Protein AF-A0A8J2RY04-F1 (afdb_monomer_lite)

Sequence (88 aa):
MEEISYLVSKSIAKVIRFSTNEEMKLSC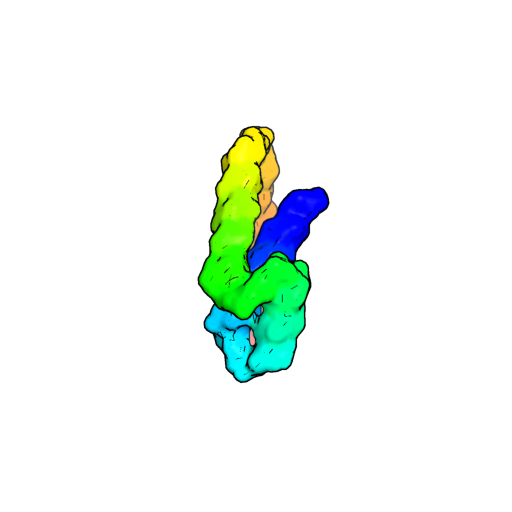LKLLNVNNSLEAEKVFQQQLIEWKKQPMEKSYLKSQLTAQKRKVDCELSKIITNDLENWE

Secondary structure (DSSP, 8-state):
-HHHHHHHHHHHHHHHHH-S-HHHHHHHHHHTT-SSHHHHHHHHHHHHHHHHHS-----HHHHHHHHHHHHHHHHHHHHHHHHHHTT-

Organism: NCBI:txid27404

Structure (mmCIF, N/CA/C/O backbone):
data_AF-A0A8J2RY04-F1
#
_entry.id   AF-A0A8J2RY04-F1
#
loop_
_atom_site.group_PDB
_atom_site.id
_atom_site.type_symbol
_atom_site.label_atom_id
_atom_site.label_alt_id
_atom_site.label_comp_id
_atom_site.label_asym_id
_atom_site.label_entity_id
_atom_site.label_seq_id
_atom_site.pdbx_PDB_ins_code
_atom_site.Cartn_x
_atom_site.Cartn_y
_atom_site.Cartn_z
_atom_site.occupancy
_atom_site.B_iso_or_equiv
_atom_site.auth_seq_id
_atom_site.auth_comp_id
_atom_site.auth_asym_id
_atom_site.auth_atom_id
_atom_site.pdbx_PDB_model_num
ATOM 1 N N . MET A 1 1 ? 4.454 -9.663 -12.772 1.00 53.94 1 MET A N 1
ATOM 2 C CA . MET A 1 1 ? 4.044 -10.068 -11.405 1.00 53.94 1 MET A CA 1
ATOM 3 C C . MET A 1 1 ? 4.357 -8.976 -10.371 1.00 53.94 1 MET A C 1
ATOM 5 O O . MET A 1 1 ? 3.556 -8.758 -9.474 1.00 53.94 1 MET A O 1
ATOM 9 N N . GLU A 1 2 ? 5.459 -8.231 -10.523 1.00 57.03 2 GLU A N 1
ATOM 10 C CA . GLU A 1 2 ? 5.924 -7.207 -9.563 1.00 57.03 2 GLU A CA 1
ATOM 11 C C . GLU A 1 2 ? 5.049 -5.938 -9.484 1.00 57.03 2 GLU A C 1
ATOM 13 O O . GLU A 1 2 ? 4.906 -5.354 -8.413 1.00 57.03 2 GLU A O 1
ATOM 18 N N . GLU A 1 3 ? 4.374 -5.554 -10.572 1.00 70.75 3 GLU A N 1
ATOM 19 C CA . GLU A 1 3 ? 3.434 -4.418 -10.584 1.00 70.75 3 GLU A CA 1
ATOM 20 C C . GLU A 1 3 ? 2.208 -4.647 -9.679 1.00 70.75 3 GLU A C 1
ATOM 22 O O . GLU A 1 3 ? 1.747 -3.728 -9.000 1.00 70.75 3 GLU A O 1
ATOM 27 N N . ILE A 1 4 ? 1.720 -5.892 -9.597 1.00 75.56 4 ILE A N 1
ATOM 28 C CA . ILE A 1 4 ? 0.588 -6.260 -8.733 1.00 75.56 4 ILE A CA 1
ATOM 29 C C . ILE A 1 4 ? 0.985 -6.119 -7.262 1.00 75.56 4 ILE A C 1
ATOM 31 O O . ILE A 1 4 ? 0.232 -5.538 -6.486 1.00 75.56 4 ILE A O 1
ATOM 35 N N . SER A 1 5 ? 2.183 -6.580 -6.888 1.00 76.50 5 SER A N 1
ATOM 36 C CA . SER A 1 5 ? 2.694 -6.468 -5.514 1.00 76.50 5 SER A CA 1
ATOM 37 C C . SER A 1 5 ? 2.759 -5.005 -5.053 1.00 76.50 5 SER A C 1
ATOM 39 O O . SER A 1 5 ? 2.234 -4.657 -3.996 1.00 76.50 5 SER A O 1
ATOM 41 N N . TYR A 1 6 ? 3.282 -4.110 -5.902 1.00 80.19 6 TYR A N 1
ATOM 42 C CA . TYR A 1 6 ? 3.310 -2.669 -5.632 1.00 80.19 6 TYR A CA 1
ATOM 43 C C . TYR A 1 6 ? 1.908 -2.074 -5.418 1.00 80.19 6 TYR A C 1
ATOM 45 O O . TYR A 1 6 ? 1.679 -1.330 -4.458 1.00 80.19 6 TYR A O 1
ATOM 53 N N . LEU A 1 7 ? 0.958 -2.390 -6.305 1.00 81.25 7 LEU A N 1
ATOM 54 C CA . LEU A 1 7 ? -0.409 -1.871 -6.225 1.00 81.25 7 LEU A CA 1
ATOM 55 C C . LEU A 1 7 ? -1.153 -2.389 -4.991 1.00 81.25 7 LEU A C 1
ATOM 57 O O . LEU A 1 7 ? -1.878 -1.622 -4.350 1.00 81.25 7 LEU A O 1
ATOM 61 N N . VAL A 1 8 ? -0.943 -3.657 -4.634 1.00 84.94 8 VAL A N 1
ATOM 62 C CA . VAL A 1 8 ? -1.518 -4.279 -3.437 1.00 84.94 8 VAL A CA 1
ATOM 63 C C . VAL A 1 8 ? -0.979 -3.594 -2.185 1.00 84.94 8 VAL A C 1
ATOM 65 O O . VAL A 1 8 ? -1.769 -3.054 -1.411 1.00 84.94 8 VAL A O 1
ATOM 68 N N . SER A 1 9 ? 0.340 -3.489 -2.020 1.00 81.88 9 SER A N 1
ATOM 69 C CA . SER A 1 9 ? 0.939 -2.845 -0.843 1.00 81.88 9 SER A CA 1
ATOM 70 C C . SER A 1 9 ? 0.559 -1.373 -0.705 1.00 81.88 9 SER A C 1
ATOM 72 O O . SER A 1 9 ? 0.253 -0.909 0.394 1.00 81.88 9 SER A O 1
ATOM 74 N N . LYS A 1 10 ? 0.492 -0.634 -1.821 1.00 84.44 10 LYS A N 1
ATOM 75 C CA . LYS A 1 10 ? 0.008 0.755 -1.843 1.00 84.44 10 LYS A CA 1
ATOM 76 C C . LYS A 1 10 ? -1.432 0.866 -1.353 1.00 84.44 10 LYS A C 1
ATOM 78 O O . LYS A 1 10 ? -1.770 1.791 -0.614 1.00 84.44 10 LYS A O 1
ATOM 83 N N . SER A 1 11 ? -2.287 -0.045 -1.808 1.00 86.38 11 SER A N 1
ATOM 84 C CA . SER A 1 11 ? -3.703 -0.063 -1.443 1.00 86.38 11 SER A CA 1
ATOM 85 C C . SER A 1 11 ? -3.875 -0.410 0.034 1.00 86.38 11 SER A C 1
ATOM 87 O O . SER A 1 11 ? -4.594 0.295 0.738 1.00 86.38 11 SER A O 1
ATOM 89 N N . ILE A 1 12 ? -3.140 -1.407 0.534 1.00 88.94 12 ILE A N 1
ATOM 90 C CA . ILE A 1 12 ? -3.175 -1.804 1.946 1.00 88.94 12 ILE A CA 1
ATOM 91 C C . ILE A 1 12 ? -2.678 -0.668 2.855 1.00 88.94 12 ILE A C 1
ATOM 93 O O . ILE A 1 12 ? -3.350 -0.328 3.829 1.00 88.94 12 ILE A O 1
ATOM 97 N N . ALA A 1 13 ? -1.564 -0.010 2.514 1.00 84.62 13 ALA A N 1
ATOM 98 C CA . ALA A 1 13 ? -1.050 1.126 3.284 1.00 84.62 13 ALA A CA 1
ATOM 99 C C . ALA A 1 13 ? -2.063 2.287 3.362 1.00 84.62 13 ALA A C 1
ATOM 101 O O . ALA A 1 13 ? -2.257 2.883 4.423 1.00 84.62 13 ALA A O 1
ATOM 102 N N . LYS A 1 14 ? -2.778 2.576 2.263 1.00 86.56 14 LYS A N 1
ATOM 103 C CA . LYS A 1 14 ? -3.860 3.576 2.255 1.00 86.56 14 LYS A CA 1
ATOM 104 C C . LYS A 1 14 ? -5.028 3.188 3.159 1.00 86.56 14 LYS A C 1
ATOM 106 O O . LYS A 1 14 ? -5.538 4.053 3.867 1.00 86.56 14 LYS A O 1
ATOM 111 N N . VAL A 1 15 ? -5.440 1.920 3.151 1.00 89.12 15 VAL A N 1
ATOM 112 C CA . VAL A 1 15 ? -6.512 1.429 4.032 1.00 89.12 15 VAL A CA 1
ATOM 113 C C . VAL A 1 15 ? -6.111 1.594 5.497 1.00 89.12 15 VAL A C 1
ATOM 115 O O . VAL A 1 15 ? -6.873 2.165 6.270 1.00 89.12 15 VAL A O 1
ATOM 118 N N . ILE A 1 16 ? -4.892 1.195 5.868 1.00 89.44 16 ILE A N 1
ATOM 119 C CA . ILE A 1 16 ? -4.385 1.344 7.242 1.00 89.44 16 ILE A CA 1
ATOM 120 C C . ILE A 1 16 ? -4.393 2.814 7.684 1.00 89.44 16 ILE A C 1
ATOM 122 O O . ILE A 1 16 ? -4.733 3.119 8.827 1.00 89.44 16 ILE A O 1
ATOM 126 N N . ARG A 1 17 ? -4.039 3.733 6.778 1.00 86.31 17 ARG A N 1
ATOM 127 C CA . ARG A 1 17 ? -3.905 5.161 7.079 1.00 86.31 17 ARG A CA 1
ATOM 128 C C . ARG A 1 17 ? -5.232 5.914 7.164 1.00 86.31 17 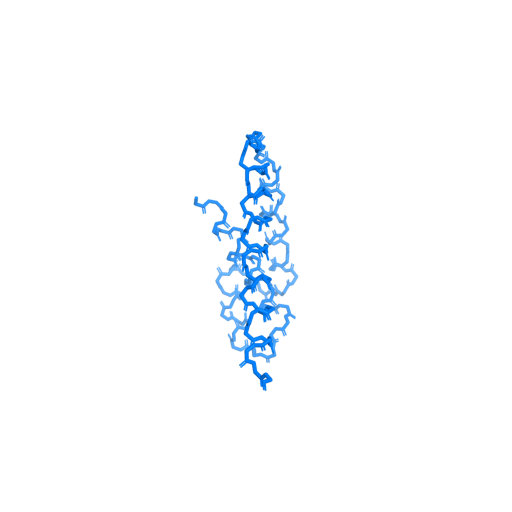ARG A C 1
ATOM 130 O O . ARG A 1 17 ? -5.364 6.781 8.022 1.00 86.31 17 ARG A O 1
ATOM 137 N N . PHE A 1 18 ? -6.177 5.631 6.270 1.00 89.62 18 PHE A N 1
ATOM 138 C CA . PHE A 1 18 ? -7.368 6.473 6.085 1.00 89.62 18 PHE A CA 1
ATOM 139 C C . PHE A 1 18 ? -8.689 5.796 6.440 1.00 89.62 18 PHE A C 1
ATOM 141 O O . PHE A 1 18 ? -9.697 6.489 6.555 1.00 89.62 18 PHE A O 1
ATOM 148 N N . SER A 1 19 ? -8.718 4.471 6.602 1.00 90.38 19 SER A N 1
ATOM 149 C CA . SER A 1 19 ? -9.950 3.785 6.987 1.00 90.38 19 SER A CA 1
ATOM 150 C C . SER A 1 19 ? -10.435 4.280 8.353 1.00 90.38 19 SER A C 1
ATOM 152 O O . SER A 1 19 ? -9.647 4.550 9.256 1.00 90.38 19 SER A O 1
ATOM 154 N N . THR A 1 20 ? -11.744 4.382 8.528 1.00 91.38 20 THR A N 1
ATOM 155 C CA . THR A 1 20 ? -12.378 4.552 9.844 1.00 91.38 20 THR A CA 1
ATOM 156 C C . THR A 1 20 ? -12.815 3.210 10.435 1.00 91.38 20 THR A C 1
ATOM 158 O O . THR A 1 20 ? -13.161 3.136 11.609 1.00 91.38 20 THR A O 1
ATOM 161 N N . ASN A 1 21 ? -12.763 2.137 9.638 1.00 94.44 21 ASN A N 1
ATOM 162 C CA . ASN A 1 21 ? -13.037 0.774 10.069 1.00 94.44 21 ASN A CA 1
ATOM 163 C C . ASN A 1 21 ? -11.767 0.151 10.679 1.00 94.44 21 ASN A C 1
ATOM 165 O O . ASN A 1 21 ? -10.826 -0.199 9.957 1.00 94.44 21 ASN A O 1
ATOM 169 N N . GLU A 1 22 ? -11.759 0.014 12.007 1.00 90.81 22 GLU A N 1
ATOM 170 C CA . GLU A 1 22 ? -10.644 -0.538 12.790 1.00 90.81 22 GLU A CA 1
ATOM 171 C C . GLU A 1 22 ? -10.405 -2.037 12.546 1.00 90.81 22 GLU A C 1
ATOM 173 O O . GLU A 1 22 ? -9.260 -2.486 12.519 1.00 90.81 22 GLU A O 1
ATOM 178 N N . GLU A 1 23 ? -11.450 -2.821 12.275 1.00 94.06 23 GLU A N 1
ATOM 179 C CA . GLU A 1 23 ? -11.312 -4.245 11.940 1.00 94.06 23 GLU A CA 1
ATOM 180 C C . GLU A 1 23 ? -10.580 -4.435 10.604 1.00 94.06 23 GLU A C 1
ATOM 182 O O . GLU A 1 23 ? -9.685 -5.279 10.468 1.00 94.06 23 GLU A O 1
ATOM 187 N N . MET A 1 24 ? -10.905 -3.588 9.625 1.00 92.12 24 MET A N 1
ATOM 188 C CA . MET A 1 24 ? -10.233 -3.575 8.330 1.00 92.12 24 MET A CA 1
ATOM 189 C C . MET A 1 24 ? -8.772 -3.131 8.469 1.00 92.12 24 MET A C 1
ATOM 191 O O . MET A 1 24 ? -7.891 -3.739 7.861 1.00 92.12 24 MET A O 1
ATOM 195 N N . LYS A 1 25 ? -8.483 -2.132 9.318 1.00 92.50 25 LYS A N 1
ATOM 196 C CA . LYS A 1 25 ? -7.099 -1.742 9.633 1.00 92.50 25 LYS A CA 1
ATOM 197 C C . LYS A 1 25 ? -6.313 -2.896 10.236 1.00 92.50 25 LYS A C 1
ATOM 199 O O . LYS A 1 25 ? -5.227 -3.191 9.750 1.00 92.50 25 LYS A O 1
ATOM 204 N N . LEU A 1 26 ? -6.855 -3.561 11.256 1.00 91.81 26 LEU A N 1
ATOM 205 C CA . LEU A 1 26 ? -6.204 -4.695 11.916 1.00 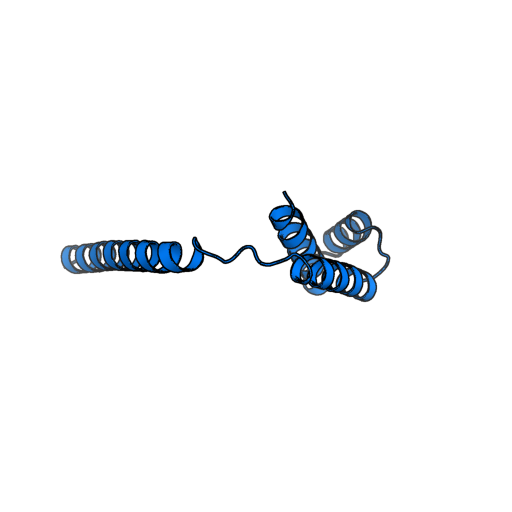91.81 26 LEU A CA 1
ATOM 206 C C . LEU A 1 26 ? -5.943 -5.845 10.941 1.00 91.81 26 LEU A C 1
ATOM 208 O O . LEU A 1 26 ? -4.861 -6.428 10.951 1.00 91.81 26 LEU A O 1
ATOM 212 N N . SER A 1 27 ? -6.900 -6.140 10.061 1.00 93.88 27 SER A N 1
ATOM 213 C CA . SER A 1 27 ? -6.730 -7.137 9.000 1.00 93.88 27 SER A CA 1
ATOM 214 C C . SER A 1 27 ? -5.598 -6.762 8.039 1.00 93.88 27 SER A C 1
ATOM 216 O O . SER A 1 27 ? -4.748 -7.590 7.721 1.00 93.88 27 SER A O 1
ATOM 218 N N . CYS A 1 28 ? -5.529 -5.496 7.627 1.00 92.00 28 CYS A N 1
ATOM 219 C CA . CYS A 1 28 ? -4.467 -4.983 6.766 1.00 92.00 28 CYS A CA 1
ATOM 220 C C . CYS A 1 28 ? -3.084 -4.960 7.441 1.00 92.00 28 CYS A C 1
ATOM 222 O O . CYS A 1 28 ? -2.088 -5.282 6.795 1.00 92.00 28 CYS A O 1
ATOM 224 N N . LEU A 1 29 ? -3.016 -4.624 8.732 1.00 91.50 29 LEU A N 1
ATOM 225 C CA . LEU A 1 29 ? -1.792 -4.692 9.536 1.00 91.50 29 LEU A CA 1
ATOM 226 C C . LEU A 1 29 ? -1.269 -6.135 9.617 1.00 91.50 29 LEU A C 1
ATOM 228 O O . LEU A 1 29 ? -0.089 -6.373 9.368 1.00 91.50 29 LEU A O 1
ATOM 232 N N . LYS A 1 30 ? -2.159 -7.112 9.848 1.00 93.00 30 LYS A N 1
ATOM 233 C CA . LYS A 1 30 ? -1.818 -8.546 9.828 1.00 93.00 30 LYS A CA 1
ATOM 234 C C . LYS A 1 30 ? -1.329 -9.013 8.457 1.00 93.00 30 LYS A C 1
ATOM 236 O O . LYS A 1 30 ? -0.352 -9.749 8.393 1.00 93.00 30 LYS A O 1
ATOM 241 N N . LEU A 1 31 ? -1.964 -8.569 7.369 1.00 89.38 31 LEU A N 1
ATOM 242 C CA . LEU A 1 31 ? -1.552 -8.912 5.999 1.00 89.38 31 LEU A CA 1
ATOM 243 C C . LEU A 1 31 ? -0.143 -8.412 5.660 1.00 89.38 31 LEU A C 1
ATOM 245 O O . LEU A 1 31 ? 0.598 -9.106 4.971 1.00 89.38 31 LEU A O 1
ATOM 249 N N . LEU A 1 32 ? 0.233 -7.227 6.149 1.00 85.38 32 LEU A N 1
ATOM 250 C CA . LEU A 1 32 ? 1.592 -6.692 6.002 1.00 85.38 32 LEU A CA 1
ATOM 251 C C . LEU A 1 32 ? 2.560 -7.188 7.085 1.00 85.38 32 LEU A C 1
ATOM 253 O O . LEU A 1 32 ? 3.741 -6.860 7.019 1.00 85.38 32 LEU A O 1
ATOM 257 N N . ASN A 1 33 ? 2.078 -7.974 8.053 1.00 90.12 33 ASN A N 1
ATOM 258 C CA . ASN A 1 33 ? 2.828 -8.438 9.216 1.00 90.12 33 ASN A CA 1
ATOM 259 C C . ASN A 1 33 ? 3.512 -7.289 9.990 1.00 90.12 33 ASN A C 1
ATOM 261 O O . ASN A 1 33 ? 4.699 -7.349 10.308 1.00 90.12 33 ASN A O 1
ATOM 265 N N . VAL A 1 34 ? 2.756 -6.221 10.260 1.00 89.31 34 VAL A N 1
ATOM 266 C CA . VAL A 1 34 ? 3.211 -5.009 10.964 1.00 89.31 34 VAL A CA 1
ATOM 267 C C . VAL A 1 34 ? 2.246 -4.635 12.084 1.00 89.31 34 VAL A C 1
ATOM 269 O O . VAL A 1 34 ? 1.071 -4.995 12.053 1.00 89.31 34 VAL A O 1
ATOM 272 N N . ASN A 1 35 ? 2.721 -3.873 13.066 1.00 90.50 35 ASN A N 1
ATOM 273 C CA . ASN A 1 35 ? 1.951 -3.579 14.279 1.00 90.50 35 ASN A CA 1
ATOM 274 C C . ASN A 1 35 ? 1.246 -2.220 14.250 1.00 90.50 35 ASN A C 1
ATOM 276 O O . ASN A 1 35 ? 0.346 -1.968 15.048 1.00 90.50 35 ASN A O 1
ATOM 280 N N . ASN A 1 36 ? 1.664 -1.313 13.367 1.00 88.38 36 ASN A N 1
ATOM 281 C CA . ASN A 1 36 ? 1.125 0.042 13.305 1.00 88.38 36 ASN A CA 1
ATOM 282 C C . ASN A 1 36 ? 1.226 0.645 11.895 1.00 88.38 36 ASN A C 1
ATOM 284 O O . ASN A 1 36 ? 1.899 0.129 11.001 1.00 88.38 36 ASN A O 1
ATOM 288 N N . SER A 1 37 ? 0.544 1.775 11.705 1.00 85.00 37 SER A N 1
ATOM 289 C CA . SER A 1 37 ? 0.501 2.501 10.432 1.00 85.00 37 SER A CA 1
ATOM 290 C C . SER A 1 37 ? 1.865 3.022 9.976 1.00 85.00 37 SER A C 1
ATOM 292 O O . SER A 1 37 ? 2.123 3.081 8.776 1.00 85.00 37 SER A O 1
ATOM 294 N N . LEU A 1 38 ? 2.757 3.360 10.911 1.00 88.44 38 LEU A N 1
ATOM 295 C CA . LEU A 1 38 ? 4.102 3.836 10.598 1.00 88.44 38 LEU A CA 1
ATOM 296 C C . LEU A 1 38 ? 4.967 2.720 9.996 1.00 88.44 38 LEU A C 1
ATOM 298 O O . LEU A 1 38 ? 5.681 2.950 9.023 1.00 88.44 38 LEU A O 1
ATOM 302 N N . GLU A 1 39 ? 4.898 1.511 10.549 1.00 88.06 39 GLU A N 1
ATOM 303 C CA . GLU A 1 39 ? 5.567 0.326 10.006 1.00 88.06 39 GLU A CA 1
ATOM 304 C C . GLU A 1 39 ? 5.012 -0.055 8.632 1.00 88.06 39 GLU A C 1
ATOM 306 O O . GLU A 1 39 ? 5.790 -0.309 7.715 1.00 88.06 39 GLU A O 1
ATOM 311 N N . ALA A 1 40 ? 3.689 -0.001 8.451 1.00 87.06 40 ALA A N 1
ATOM 312 C CA . ALA A 1 40 ? 3.062 -0.233 7.150 1.00 87.06 40 ALA A CA 1
ATOM 313 C C . ALA A 1 40 ? 3.566 0.749 6.075 1.00 87.06 40 ALA A C 1
ATOM 315 O O . ALA A 1 40 ? 3.889 0.347 4.956 1.00 87.06 40 ALA A O 1
ATOM 316 N N . GLU A 1 41 ? 3.679 2.037 6.419 1.00 84.75 41 GLU A N 1
ATOM 317 C CA . GLU A 1 41 ? 4.211 3.064 5.518 1.00 84.75 41 GLU A CA 1
ATOM 318 C C . GLU A 1 41 ? 5.696 2.801 5.202 1.00 84.75 41 GLU A C 1
ATOM 320 O O . GLU A 1 41 ? 6.095 2.901 4.044 1.00 84.75 41 GLU A O 1
ATOM 325 N N . LYS A 1 42 ? 6.512 2.377 6.180 1.00 88.06 42 LYS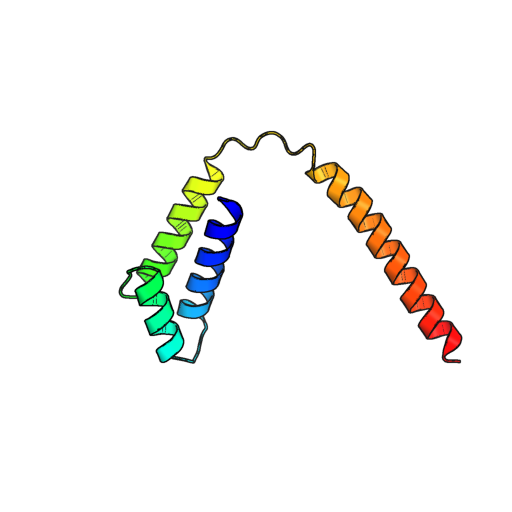 A N 1
ATOM 326 C CA . LYS A 1 42 ? 7.918 1.991 5.941 1.00 88.06 42 LYS A CA 1
ATOM 327 C C . LYS A 1 42 ? 8.042 0.818 4.969 1.00 88.06 42 LYS A C 1
ATOM 329 O O . LYS A 1 42 ? 8.845 0.901 4.041 1.00 88.06 42 LYS A O 1
ATOM 334 N N . VAL A 1 43 ? 7.239 -0.234 5.148 1.00 85.81 43 VAL A N 1
ATOM 335 C CA . VAL A 1 43 ? 7.213 -1.401 4.247 1.00 85.81 43 VAL A CA 1
ATOM 336 C C . VAL A 1 43 ? 6.867 -0.968 2.823 1.00 85.81 43 VAL A C 1
ATOM 338 O O . VAL A 1 43 ? 7.569 -1.325 1.877 1.00 85.81 43 VAL A O 1
ATOM 341 N N . PHE A 1 44 ? 5.842 -0.128 2.664 1.00 85.56 44 PHE A N 1
ATOM 342 C CA . PHE A 1 44 ? 5.470 0.409 1.358 1.00 85.56 44 PHE A CA 1
ATOM 343 C C . PHE A 1 44 ? 6.595 1.243 0.718 1.00 85.56 44 PHE A C 1
ATOM 345 O O . PHE A 1 44 ? 6.899 1.071 -0.465 1.00 85.56 44 PHE A O 1
ATOM 352 N N . GLN A 1 45 ? 7.244 2.127 1.481 1.00 84.50 45 GLN A N 1
ATOM 353 C CA . GLN A 1 45 ? 8.349 2.950 0.976 1.00 84.50 45 GLN A CA 1
ATOM 354 C C . GLN A 1 45 ? 9.560 2.101 0.572 1.00 84.50 45 GLN A C 1
ATOM 356 O O . GLN A 1 45 ? 10.174 2.367 -0.462 1.00 84.50 45 GLN A O 1
ATOM 361 N N . GLN A 1 46 ? 9.888 1.058 1.337 1.00 86.69 46 GLN A N 1
ATOM 362 C CA . GLN A 1 46 ? 10.977 0.141 1.006 1.00 86.69 46 GLN A CA 1
ATOM 363 C C . GLN A 1 46 ? 10.706 -0.602 -0.309 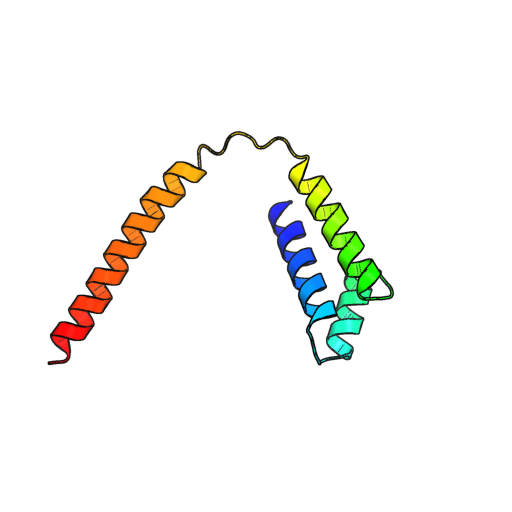1.00 86.69 46 GLN A C 1
ATOM 365 O O . GLN A 1 46 ? 11.550 -0.587 -1.205 1.00 86.69 46 GLN A O 1
ATOM 370 N N . GLN A 1 47 ? 9.498 -1.143 -0.474 1.00 83.12 47 GLN A N 1
ATOM 371 C CA . GLN A 1 47 ? 9.080 -1.795 -1.718 1.00 83.12 47 GLN A CA 1
ATOM 372 C C . GLN A 1 47 ? 9.078 -0.827 -2.909 1.00 83.12 47 GLN A C 1
ATOM 374 O O . GLN A 1 47 ? 9.472 -1.194 -4.014 1.00 83.12 47 GLN A O 1
ATOM 379 N N . LEU A 1 48 ? 8.693 0.438 -2.701 1.00 81.00 48 LEU A N 1
ATOM 380 C CA . LEU A 1 48 ? 8.763 1.472 -3.737 1.00 81.00 48 LEU A CA 1
ATOM 381 C C . LEU A 1 48 ? 10.211 1.752 -4.173 1.00 81.00 48 LEU A C 1
ATOM 383 O O . LEU A 1 48 ? 10.462 1.964 -5.360 1.00 81.00 48 LEU A O 1
ATOM 387 N N . ILE A 1 49 ? 11.156 1.786 -3.232 1.00 85.00 49 ILE A N 1
ATOM 388 C CA . ILE A 1 49 ? 12.583 1.979 -3.526 1.00 85.00 49 ILE A CA 1
ATOM 389 C C . ILE A 1 49 ? 13.127 0.787 -4.315 1.00 85.00 49 ILE A C 1
ATOM 391 O O . ILE A 1 49 ? 13.824 0.990 -5.306 1.00 85.00 49 ILE A O 1
ATOM 395 N N . GLU A 1 50 ? 12.804 -0.438 -3.902 1.00 82.38 50 GLU A N 1
ATOM 396 C CA . GLU A 1 50 ? 13.205 -1.665 -4.599 1.00 82.38 50 GLU A CA 1
ATOM 397 C C . GLU A 1 50 ? 12.655 -1.708 -6.024 1.00 82.38 50 GLU A C 1
ATOM 399 O O . GLU A 1 50 ? 13.405 -1.957 -6.966 1.00 82.38 50 GLU A O 1
ATOM 404 N N . TRP A 1 51 ? 11.389 -1.338 -6.205 1.00 75.81 51 TRP A N 1
ATOM 405 C CA . TRP A 1 51 ? 10.778 -1.256 -7.526 1.00 75.81 51 TRP A CA 1
ATOM 406 C C . TRP A 1 51 ? 11.462 -0.215 -8.423 1.00 75.81 51 TRP A C 1
ATOM 408 O O . TRP A 1 51 ? 11.742 -0.474 -9.589 1.00 75.81 51 TRP A O 1
ATOM 418 N N . LYS A 1 52 ? 11.817 0.955 -7.877 1.00 77.75 52 LYS A N 1
ATOM 419 C CA . LYS A 1 52 ? 12.543 2.000 -8.623 1.00 77.75 52 LYS A CA 1
ATOM 420 C C . LYS A 1 52 ? 13.983 1.625 -8.982 1.00 77.75 52 LYS A C 1
ATOM 422 O O . LYS A 1 52 ? 14.544 2.244 -9.883 1.00 77.75 52 LYS A O 1
ATOM 427 N N . LYS A 1 53 ? 14.597 0.679 -8.265 1.00 80.31 53 LYS A N 1
ATOM 428 C CA . LYS A 1 53 ? 15.950 0.178 -8.559 1.00 80.31 53 LYS A CA 1
ATOM 429 C C . LYS A 1 53 ? 15.970 -0.791 -9.735 1.00 80.31 53 LYS A C 1
ATOM 431 O O . LYS A 1 53 ? 17.049 -1.042 -10.268 1.00 80.31 53 LYS A O 1
ATOM 436 N N . GLN A 1 54 ? 14.821 -1.330 -10.140 1.00 65.75 54 GLN A N 1
ATOM 437 C CA . GLN A 1 54 ? 14.771 -2.153 -11.336 1.00 65.75 54 GLN A CA 1
ATOM 438 C C . GLN A 1 54 ? 15.148 -1.298 -12.550 1.00 65.75 54 GLN A C 1
ATOM 440 O O . GLN A 1 54 ? 14.642 -0.177 -12.685 1.00 65.75 54 GLN A O 1
ATOM 445 N N . PRO A 1 55 ? 16.063 -1.775 -13.415 1.00 59.31 55 PRO A N 1
ATOM 446 C CA . PRO A 1 55 ? 16.407 -1.051 -14.623 1.00 59.31 55 PRO A CA 1
ATOM 447 C C . PRO A 1 55 ? 15.113 -0.834 -15.403 1.00 59.31 55 PRO A C 1
ATOM 449 O O . PRO A 1 55 ? 14.450 -1.794 -15.786 1.00 59.31 55 PRO A O 1
ATOM 452 N N . MET A 1 56 ? 14.731 0.432 -15.602 1.00 54.81 56 MET A N 1
ATOM 453 C CA . MET A 1 56 ? 13.687 0.774 -16.560 1.00 54.81 56 MET A CA 1
ATOM 454 C C . MET A 1 56 ? 14.177 0.294 -17.924 1.00 54.81 56 MET A C 1
ATOM 456 O O . MET A 1 56 ? 14.885 1.024 -18.623 1.00 54.81 56 MET A O 1
ATOM 460 N N . GLU A 1 57 ? 13.824 -0.931 -18.311 1.00 55.88 57 GLU A N 1
ATOM 461 C CA . GLU A 1 57 ? 13.844 -1.310 -19.712 1.00 55.88 57 GLU A CA 1
ATOM 462 C C . GLU A 1 57 ? 13.020 -0.255 -20.437 1.00 55.88 57 GLU A C 1
ATOM 464 O O . GLU A 1 57 ? 11.849 -0.003 -20.134 1.00 55.88 57 GLU A O 1
ATOM 469 N N . LYS A 1 58 ? 13.727 0.493 -21.285 1.00 48.41 58 LYS A N 1
ATOM 470 C CA . LYS A 1 58 ? 13.256 1.736 -21.873 1.00 48.41 58 LYS A CA 1
ATOM 471 C C . LYS A 1 58 ? 11.875 1.514 -22.460 1.00 48.41 58 LYS A C 1
ATOM 473 O O . LYS A 1 58 ? 11.664 0.689 -23.343 1.00 48.41 58 LYS A O 1
ATOM 478 N N . SER A 1 59 ? 10.957 2.310 -21.941 1.00 45.66 59 SER A N 1
ATOM 479 C CA . SER A 1 59 ? 9.540 2.315 -22.219 1.00 45.66 59 SER A CA 1
ATOM 480 C C . SER A 1 59 ? 9.220 2.641 -23.685 1.00 45.66 59 SER A C 1
ATOM 482 O O . SER A 1 59 ? 8.712 3.721 -23.991 1.00 45.66 59 SER A O 1
ATOM 484 N N . TYR A 1 60 ? 9.452 1.708 -24.603 1.00 47.72 60 TYR A N 1
ATOM 485 C CA . TYR A 1 60 ? 8.883 1.775 -25.954 1.00 47.72 60 TYR A CA 1
ATOM 486 C C . TYR A 1 60 ? 7.340 1.805 -25.913 1.00 47.72 60 TYR A C 1
ATOM 488 O O . TYR A 1 60 ? 6.698 2.369 -26.792 1.00 47.72 60 TYR A O 1
ATOM 496 N N . LEU A 1 61 ? 6.740 1.308 -24.826 1.00 49.34 61 LEU A N 1
ATOM 497 C CA . LEU A 1 61 ? 5.293 1.301 -24.589 1.00 49.34 61 LEU A CA 1
ATOM 498 C C . LEU A 1 61 ? 4.705 2.651 -24.139 1.00 49.34 61 LEU A C 1
ATOM 500 O O . LEU A 1 61 ? 3.516 2.900 -24.337 1.00 49.34 61 LEU A O 1
ATOM 504 N N . LYS A 1 62 ? 5.501 3.563 -23.562 1.00 50.25 62 LYS A N 1
ATOM 505 C CA . LYS A 1 62 ? 4.965 4.819 -22.996 1.00 50.25 62 LYS A CA 1
ATOM 506 C C . LYS A 1 62 ? 4.574 5.834 -24.078 1.00 50.25 62 LYS A C 1
ATOM 508 O O . LYS A 1 62 ? 3.654 6.624 -23.864 1.00 50.25 62 LYS A O 1
ATOM 513 N N . SER A 1 63 ? 5.212 5.795 -25.253 1.00 51.25 63 SER A N 1
ATOM 514 C CA . SER A 1 63 ? 4.817 6.654 -26.380 1.00 51.25 63 SER A CA 1
ATOM 515 C C . SER A 1 63 ? 3.599 6.104 -27.137 1.00 51.25 63 SER A C 1
ATOM 517 O O . SER A 1 63 ? 2.752 6.889 -27.557 1.00 51.25 63 SER A O 1
ATOM 519 N N . GLN A 1 64 ? 3.421 4.779 -27.220 1.00 51.62 64 GLN A N 1
ATOM 520 C CA . GLN A 1 64 ? 2.235 4.179 -27.849 1.00 51.62 64 GLN A CA 1
ATOM 521 C C . GLN A 1 64 ? 0.964 4.352 -27.005 1.00 51.62 64 GLN A C 1
ATOM 523 O O . GLN A 1 64 ? -0.090 4.688 -27.550 1.00 51.62 64 GLN A O 1
ATOM 528 N N . LEU A 1 65 ? 1.070 4.242 -25.674 1.00 52.88 65 LEU A N 1
ATOM 529 C CA . LEU A 1 65 ? -0.060 4.459 -24.762 1.00 52.88 65 LEU A CA 1
ATOM 530 C C . LEU A 1 65 ? -0.623 5.887 -24.843 1.00 52.88 65 LEU A C 1
ATOM 532 O O . LEU A 1 65 ? -1.830 6.080 -24.722 1.00 52.88 65 LEU A O 1
ATOM 536 N N . THR A 1 66 ? 0.212 6.900 -25.104 1.00 57.22 66 THR A N 1
ATOM 537 C CA . THR A 1 66 ? -0.269 8.291 -25.241 1.00 57.22 66 THR A CA 1
ATOM 538 C C . THR A 1 66 ? -0.959 8.573 -26.575 1.00 57.22 66 THR A C 1
ATOM 540 O O . THR A 1 66 ? -1.788 9.480 -26.636 1.00 57.22 66 THR A O 1
ATOM 543 N N . ALA A 1 67 ? -0.648 7.831 -27.641 1.00 60.22 67 ALA A N 1
ATOM 544 C CA . ALA A 1 67 ? -1.346 7.946 -28.923 1.00 60.22 67 ALA A CA 1
ATOM 545 C C . ALA A 1 67 ? -2.700 7.218 -28.890 1.00 60.22 67 ALA A C 1
ATOM 547 O O . ALA A 1 67 ? -3.710 7.783 -29.305 1.00 60.22 67 ALA A O 1
ATOM 548 N N . GLN A 1 68 ? -2.737 6.007 -28.323 1.00 59.81 68 GLN A N 1
ATOM 549 C CA . GLN A 1 68 ? -3.981 5.251 -28.150 1.00 59.81 68 GLN A CA 1
ATOM 550 C C . GLN A 1 68 ? -4.943 5.948 -27.187 1.00 59.81 68 GLN A C 1
ATOM 552 O O . GLN A 1 68 ? -6.112 6.103 -27.522 1.00 59.81 68 GLN A O 1
ATOM 557 N N . LYS A 1 69 ? -4.453 6.457 -26.048 1.00 65.44 69 LYS A N 1
ATOM 558 C CA . LYS A 1 69 ? -5.285 7.223 -25.113 1.00 65.44 69 LYS A CA 1
ATOM 559 C C . LYS A 1 69 ? -5.895 8.462 -25.774 1.00 65.44 69 LYS A C 1
ATOM 561 O O . LYS A 1 69 ? -7.094 8.665 -25.670 1.00 65.44 69 LYS A O 1
ATOM 566 N N . ARG A 1 70 ? -5.104 9.240 -26.528 1.00 62.34 70 ARG A N 1
ATOM 567 C CA . ARG A 1 70 ? -5.617 10.410 -27.266 1.00 62.34 70 ARG A CA 1
ATOM 568 C C . ARG A 1 70 ? -6.691 10.041 -28.293 1.00 62.34 70 ARG A C 1
ATOM 570 O O . ARG A 1 70 ? -7.634 10.805 -28.472 1.00 62.34 70 ARG A O 1
ATOM 577 N N . LYS A 1 71 ? -6.564 8.884 -28.954 1.00 70.38 71 LYS A N 1
ATOM 578 C CA . LYS A 1 71 ? -7.579 8.385 -29.891 1.00 70.38 71 LYS A CA 1
ATOM 579 C C . LYS A 1 71 ? -8.881 8.024 -29.167 1.00 70.38 71 LYS A C 1
ATOM 581 O O . LYS A 1 71 ? -9.942 8.456 -29.601 1.00 70.38 71 LYS A O 1
ATOM 586 N N . VAL A 1 72 ? -8.782 7.309 -28.046 1.00 69.81 72 VAL A N 1
ATOM 587 C CA . VAL A 1 72 ? -9.936 6.914 -27.221 1.00 69.81 72 VAL A CA 1
ATOM 588 C C . VAL A 1 72 ? -10.636 8.136 -26.615 1.00 69.81 72 VAL A C 1
ATOM 590 O O . VAL A 1 72 ? -11.853 8.245 -26.718 1.00 69.81 72 VAL A O 1
ATOM 593 N N . ASP A 1 73 ? -9.882 9.091 -26.062 1.00 66.44 73 ASP A N 1
ATOM 594 C CA . ASP A 1 73 ? -10.431 10.329 -25.488 1.00 66.44 73 ASP A CA 1
ATOM 595 C C . ASP A 1 73 ? -11.184 11.159 -26.555 1.00 66.44 73 ASP A C 1
ATOM 597 O O . ASP A 1 73 ? -12.235 11.743 -26.278 1.00 66.44 73 ASP A O 1
ATOM 601 N N . CYS A 1 74 ? -10.687 11.178 -27.799 1.00 72.50 74 CYS A N 1
ATOM 602 C CA . CYS A 1 74 ? -11.353 11.841 -28.923 1.00 72.50 74 CYS A CA 1
ATOM 603 C C . CYS A 1 74 ? -12.649 11.129 -29.346 1.00 72.50 74 CYS A C 1
ATOM 605 O O . CYS A 1 74 ? -13.651 11.794 -29.604 1.00 72.50 74 CYS A O 1
ATOM 607 N N . GLU A 1 75 ? -12.651 9.794 -29.403 1.00 72.50 75 GLU A N 1
ATOM 608 C CA . GLU A 1 75 ? -13.844 9.009 -29.750 1.00 72.50 75 GLU A CA 1
ATOM 609 C C . GLU A 1 75 ? -14.941 9.139 -28.682 1.00 72.50 75 GLU A C 1
ATOM 611 O O . GLU A 1 75 ? -16.094 9.386 -29.027 1.00 72.50 75 GLU A O 1
ATOM 616 N N . LEU A 1 76 ? -14.581 9.091 -27.396 1.00 66.31 76 LEU A N 1
ATOM 617 C CA . LEU A 1 76 ? -15.507 9.336 -26.283 1.00 66.31 76 LEU A CA 1
ATOM 618 C C . LEU A 1 76 ? -16.103 10.744 -26.317 1.00 66.31 76 LEU A C 1
ATOM 620 O O . LEU A 1 76 ? -17.305 10.902 -26.120 1.00 66.31 76 LEU A O 1
ATOM 624 N N . SER A 1 77 ? -15.284 11.760 -26.606 1.00 65.44 77 SER A N 1
ATOM 625 C CA . SER A 1 77 ? -15.771 13.143 -26.685 1.00 65.44 77 SER A CA 1
ATOM 626 C C . SER A 1 77 ? -16.815 13.307 -27.793 1.00 65.44 77 SER A C 1
ATOM 628 O O . SER A 1 77 ? -17.827 13.958 -27.571 1.00 65.44 77 SER A O 1
ATOM 630 N N . LYS A 1 78 ? -16.627 12.660 -28.955 1.00 71.38 78 LYS A N 1
ATOM 631 C CA . LYS A 1 78 ? -17.615 12.679 -30.050 1.00 71.38 78 LYS A CA 1
ATOM 632 C C . LYS A 1 78 ? -18.934 12.009 -29.676 1.00 71.38 78 LYS A C 1
ATOM 634 O O . LYS A 1 78 ? -19.981 12.509 -30.062 1.00 71.38 78 LYS A O 1
ATOM 639 N N . ILE A 1 79 ? -18.885 10.894 -28.947 1.00 67.19 79 ILE A N 1
ATOM 640 C CA . ILE A 1 79 ? -20.095 10.192 -28.491 1.00 67.19 79 ILE A CA 1
ATOM 641 C C . ILE A 1 79 ? -20.883 11.086 -27.530 1.00 67.19 79 ILE A C 1
ATOM 643 O O . ILE A 1 79 ? -22.076 11.271 -27.722 1.00 67.19 79 ILE A O 1
ATOM 647 N N . ILE A 1 80 ? -20.204 11.713 -26.564 1.00 64.94 80 ILE A N 1
ATOM 648 C CA . ILE A 1 80 ? -20.843 12.626 -25.607 1.00 64.94 80 ILE A CA 1
ATOM 649 C C . ILE A 1 80 ? -21.447 13.842 -26.322 1.00 64.94 80 ILE A C 1
ATOM 651 O O . ILE A 1 80 ? -22.569 14.228 -26.015 1.00 64.94 80 ILE A O 1
ATOM 655 N N . THR A 1 81 ? -20.733 14.443 -27.279 1.00 61.03 81 THR A N 1
ATOM 656 C CA . THR A 1 81 ? -21.263 15.580 -28.049 1.00 61.03 81 THR A CA 1
ATOM 657 C C . THR A 1 81 ? -22.474 15.178 -28.893 1.00 61.03 81 THR A C 1
ATOM 659 O O . THR A 1 81 ? -23.475 15.884 -28.861 1.00 61.03 81 THR A O 1
ATOM 662 N N . ASN A 1 82 ? -22.438 14.022 -29.563 1.00 59.19 82 ASN A N 1
ATOM 663 C CA . ASN A 1 82 ? -23.579 13.521 -30.335 1.00 59.19 82 ASN A CA 1
ATOM 664 C C . ASN A 1 82 ? -24.792 13.183 -29.453 1.00 59.19 82 ASN A C 1
ATOM 666 O O . ASN A 1 82 ? -25.925 13.400 -29.872 1.00 59.19 82 ASN A O 1
ATOM 670 N N . ASP A 1 83 ? -24.579 12.645 -28.251 1.00 58.91 83 ASP A N 1
ATOM 671 C CA . ASP A 1 83 ? -25.670 12.345 -27.317 1.00 58.91 83 ASP A CA 1
ATOM 672 C C . ASP A 1 83 ? -26.306 13.625 -26.761 1.00 58.91 83 ASP A C 1
ATOM 674 O O . ASP A 1 83 ? -27.507 13.649 -26.527 1.00 58.91 83 ASP A O 1
ATOM 678 N N . LEU A 1 84 ? -25.533 14.700 -26.588 1.00 57.78 84 LEU A N 1
ATOM 679 C CA . LEU A 1 84 ? -26.062 15.998 -26.159 1.00 57.78 84 LEU A CA 1
ATOM 680 C C . LEU A 1 84 ? -26.816 16.726 -27.281 1.00 57.78 84 LEU A C 1
ATOM 682 O O . LEU A 1 84 ? -27.842 17.336 -27.005 1.00 57.78 84 LEU A O 1
ATOM 686 N N . GLU A 1 85 ? -26.349 16.638 -28.530 1.00 57.12 85 GLU A N 1
ATOM 687 C CA . GLU A 1 85 ? -27.037 17.226 -29.693 1.00 57.12 85 GLU A CA 1
ATOM 688 C C . GLU A 1 85 ? -28.327 16.472 -30.067 1.00 57.12 85 GLU A C 1
ATOM 690 O O . GLU A 1 85 ? -29.262 17.085 -30.564 1.00 57.12 85 GLU A O 1
ATOM 695 N N . ASN A 1 86 ? -28.414 15.164 -29.795 1.00 56.09 86 ASN A N 1
ATOM 696 C CA . A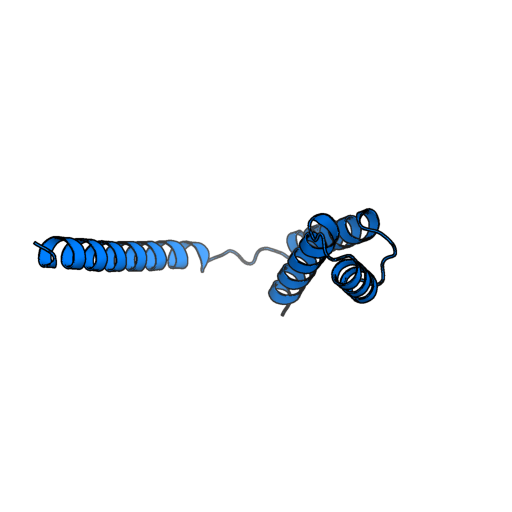SN A 1 86 ? -29.627 14.360 -30.019 1.00 56.09 86 ASN A CA 1
ATOM 697 C C . ASN A 1 86 ? -30.669 14.458 -28.884 1.00 56.09 86 ASN A C 1
ATOM 699 O O . ASN A 1 86 ? -31.699 13.784 -28.946 1.00 56.09 86 ASN A O 1
ATOM 703 N N . TRP A 1 87 ? -30.383 15.212 -27.818 1.00 55.16 87 TRP A N 1
ATOM 704 C CA . TRP A 1 87 ? -31.303 15.438 -26.695 1.00 55.16 87 TRP A CA 1
ATOM 705 C C . TRP A 1 87 ? -32.149 16.719 -26.837 1.00 55.16 87 TRP A C 1
ATOM 707 O O . TRP A 1 87 ? -33.061 16.910 -26.028 1.00 55.16 87 TRP A O 1
ATOM 717 N N . GLU A 1 88 ? -31.875 17.565 -27.838 1.00 47.00 88 GLU A N 1
ATOM 718 C CA . GLU A 1 88 ? -32.760 18.659 -28.296 1.00 47.00 88 GLU A CA 1
ATOM 719 C C . GLU A 1 88 ? -33.718 18.189 -29.401 1.00 47.00 88 GLU A C 1
ATOM 721 O O . GLU A 1 88 ? -34.885 18.650 -29.384 1.00 47.00 88 GLU A O 1
#

Radius of gyration: 20.33 Å; chains: 1; bounding box: 49×29×45 Å

pLDDT: mean 74.94, std 14.86, range [45.66, 94.44]

Foldseek 3Di:
DLVVVLVVLVVLLCCLVDPPDVVSNVVSCVVLVHDHSVVSVVSSVVSVVVVVPPPPPDPPPVVVVVVVVVVVVVVVVVVVVVVVVVVD